Protein AF-A0A7S3RF36-F1 (afdb_monomer)

Organism: Emiliania huxleyi (NCBI:txid2903)

Structure (mmCIF, N/CA/C/O backbone):
data_AF-A0A7S3RF36-F1
#
_entry.id   AF-A0A7S3RF36-F1
#
loop_
_atom_site.group_PDB
_atom_site.id
_atom_site.type_symbol
_atom_site.label_atom_id
_atom_site.label_alt_id
_atom_site.label_comp_id
_atom_site.label_asym_id
_atom_site.label_entity_id
_atom_site.label_seq_id
_atom_site.pdbx_PDB_ins_code
_atom_site.Cartn_x
_atom_site.Cartn_y
_atom_site.Cartn_z
_atom_site.occupancy
_atom_site.B_iso_or_equiv
_atom_site.auth_seq_id
_atom_site.auth_comp_id
_atom_site.auth_asym_id
_atom_site.auth_atom_id
_atom_site.pdbx_PDB_model_num
ATOM 1 N N . THR A 1 1 ? 0.814 29.388 -54.798 1.00 40.34 1 THR A N 1
ATOM 2 C CA . THR A 1 1 ? 0.781 28.046 -55.410 1.00 40.34 1 THR A CA 1
ATOM 3 C C . THR A 1 1 ? -0.307 27.236 -54.748 1.00 40.34 1 THR A C 1
ATOM 5 O O . THR A 1 1 ? -0.271 27.045 -53.542 1.00 40.34 1 THR A O 1
ATOM 8 N N . THR A 1 2 ? -1.333 26.903 -55.518 1.00 37.44 2 THR A N 1
ATOM 9 C CA . THR A 1 2 ? -2.632 26.367 -55.094 1.00 37.44 2 THR A CA 1
ATOM 10 C C . THR A 1 2 ? -2.514 24.893 -54.688 1.00 37.44 2 THR A C 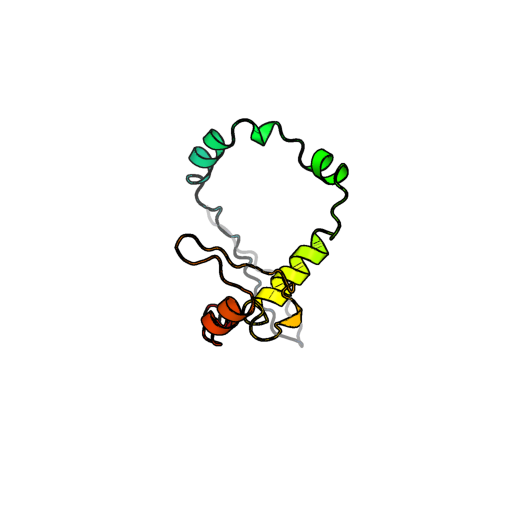1
ATOM 12 O O . THR A 1 2 ? -2.081 24.089 -55.510 1.00 37.44 2 THR A O 1
ATOM 15 N N . LEU A 1 3 ? -2.898 24.514 -53.461 1.00 34.25 3 LEU A N 1
ATOM 16 C CA . LEU A 1 3 ? -3.080 23.100 -53.100 1.00 34.25 3 LEU A CA 1
ATOM 17 C C . LEU A 1 3 ? -4.442 22.624 -53.620 1.00 34.25 3 LEU A C 1
ATOM 19 O O . LEU A 1 3 ? -5.485 23.126 -53.204 1.00 34.25 3 LEU A O 1
ATOM 23 N N . ARG A 1 4 ? -4.419 21.672 -54.555 1.00 36.72 4 ARG A N 1
ATOM 24 C CA . ARG A 1 4 ? -5.601 20.928 -55.003 1.00 36.72 4 ARG A CA 1
ATOM 25 C C . ARG A 1 4 ? -5.983 19.895 -53.939 1.00 36.72 4 ARG A C 1
ATOM 27 O O . ARG A 1 4 ? -5.125 19.150 -53.477 1.00 36.72 4 ARG A O 1
ATOM 34 N N . LEU A 1 5 ? -7.264 19.865 -53.569 1.00 39.00 5 LEU A N 1
ATOM 35 C CA . LEU A 1 5 ? -7.894 18.734 -52.891 1.00 39.00 5 LEU A CA 1
ATOM 36 C C . LEU A 1 5 ? -8.346 17.743 -53.968 1.00 39.00 5 LEU A C 1
ATOM 38 O O . LEU A 1 5 ? -9.326 18.013 -54.657 1.00 39.00 5 LEU A O 1
ATOM 42 N N . ASP A 1 6 ? -7.678 16.601 -54.089 1.00 42.59 6 ASP A N 1
ATOM 43 C CA . ASP A 1 6 ? -8.257 15.452 -54.784 1.00 42.59 6 ASP A CA 1
ATOM 44 C C . ASP A 1 6 ? -9.078 14.645 -53.771 1.00 42.59 6 ASP A C 1
ATOM 46 O O . ASP A 1 6 ? -8.564 13.860 -52.974 1.00 42.59 6 ASP A O 1
ATOM 50 N N . ALA A 1 7 ? -10.384 14.919 -53.757 1.00 43.28 7 ALA A N 1
ATOM 51 C CA . ALA A 1 7 ? -11.378 14.170 -53.004 1.00 43.28 7 ALA A CA 1
ATOM 52 C C . ALA A 1 7 ? -11.811 12.947 -53.825 1.00 43.28 7 ALA A C 1
ATOM 54 O O . ALA A 1 7 ? -12.709 13.033 -54.659 1.00 43.28 7 ALA A O 1
ATOM 55 N N . GLY A 1 8 ? -11.174 11.801 -53.592 1.00 38.22 8 GLY A N 1
ATOM 56 C CA . GLY A 1 8 ? -11.710 10.511 -54.024 1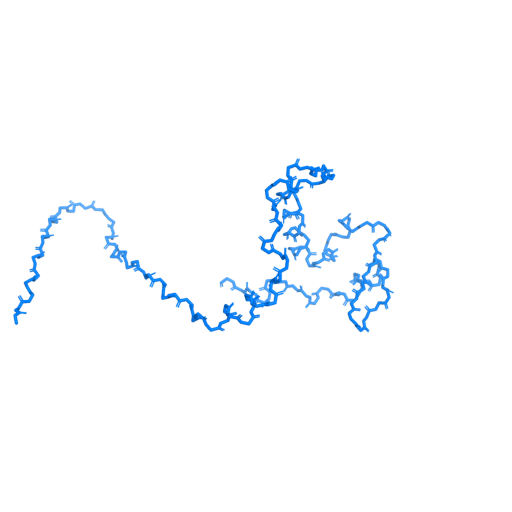.00 38.22 8 GLY A CA 1
ATOM 57 C C . GLY A 1 8 ? -12.815 10.068 -53.065 1.00 38.22 8 GLY A C 1
ATOM 58 O O . GLY A 1 8 ? -12.517 9.585 -51.976 1.00 38.22 8 GLY A O 1
ATOM 59 N N . ILE A 1 9 ? -14.078 10.268 -53.447 1.00 43.25 9 ILE A N 1
ATOM 60 C CA . ILE A 1 9 ? -15.258 9.756 -52.738 1.00 43.25 9 ILE A CA 1
ATOM 61 C C . ILE A 1 9 ? -15.768 8.544 -53.523 1.00 43.25 9 ILE A C 1
ATOM 63 O O . ILE A 1 9 ? -16.333 8.715 -54.599 1.00 43.25 9 ILE A O 1
ATOM 67 N N . ASP A 1 10 ? -15.581 7.338 -52.988 1.00 42.88 10 ASP A N 1
ATOM 68 C CA . ASP A 1 10 ? -16.324 6.154 -53.430 1.00 42.88 10 ASP A CA 1
ATOM 69 C C . ASP A 1 10 ? -17.356 5.811 -52.351 1.00 42.88 10 ASP A C 1
ATOM 71 O O . ASP A 1 10 ? -17.017 5.384 -51.245 1.00 42.88 10 ASP A O 1
ATOM 75 N N . CYS A 1 11 ? -18.624 6.091 -52.651 1.00 39.09 11 CYS A N 1
ATOM 76 C CA . CYS A 1 11 ? -19.758 5.826 -51.775 1.00 39.09 11 CYS A CA 1
ATOM 77 C C . CYS A 1 11 ? -20.577 4.672 -52.353 1.00 39.09 11 CYS A C 1
ATOM 79 O O . CYS A 1 11 ? -21.311 4.858 -53.326 1.00 39.09 11 CYS A O 1
ATOM 81 N N . ARG A 1 12 ? -20.547 3.509 -51.694 1.00 37.84 12 ARG A N 1
ATOM 82 C CA . ARG A 1 12 ? -21.593 2.492 -51.849 1.00 37.84 12 ARG A CA 1
ATOM 83 C C . ARG A 1 12 ? -22.072 2.014 -50.479 1.00 37.84 12 ARG A C 1
ATOM 85 O O . ARG A 1 12 ? -21.375 1.300 -49.769 1.00 37.84 12 ARG A O 1
ATOM 92 N N . GLU A 1 13 ? -23.261 2.473 -50.107 1.00 37.59 13 GLU A N 1
ATOM 93 C CA . GLU A 1 13 ? -24.024 2.073 -48.917 1.00 37.59 13 GLU A CA 1
ATOM 94 C C . GLU A 1 13 ? -24.612 0.645 -49.036 1.00 37.59 13 GLU A C 1
ATOM 96 O O . GLU A 1 13 ? -24.630 0.101 -50.145 1.00 37.59 13 GLU A O 1
ATOM 101 N N . PRO A 1 14 ? -25.143 0.029 -47.947 1.00 50.44 14 PRO A N 1
ATOM 102 C CA . PRO A 1 14 ? -25.462 0.634 -46.647 1.00 50.44 14 PRO A CA 1
ATOM 103 C C . PRO A 1 14 ? -24.850 -0.120 -45.456 1.00 50.44 14 PRO A C 1
ATOM 105 O O . PRO A 1 14 ? -25.141 -1.299 -45.267 1.00 50.44 14 PRO A O 1
ATOM 108 N N . ARG A 1 15 ? -24.054 0.554 -44.611 1.00 39.50 15 ARG A N 1
ATOM 109 C CA . ARG A 1 15 ? -23.895 0.230 -43.176 1.00 39.50 15 ARG A CA 1
ATOM 110 C C . ARG A 1 15 ? -22.898 1.165 -42.489 1.00 39.50 15 ARG A C 1
ATOM 112 O O . ARG A 1 15 ? -21.719 1.161 -42.815 1.00 39.50 15 ARG A O 1
ATOM 119 N N . THR A 1 16 ? -23.391 1.808 -41.429 1.00 39.94 16 THR A N 1
ATOM 120 C CA . THR A 1 16 ? -22.647 2.393 -40.296 1.00 39.94 16 THR A CA 1
ATOM 121 C C . THR A 1 16 ? -21.795 3.630 -40.594 1.00 39.94 16 THR A C 1
ATOM 123 O O . THR A 1 16 ? -20.886 3.617 -41.413 1.00 39.94 16 THR A O 1
ATOM 126 N N . ALA A 1 17 ? -22.103 4.709 -39.872 1.00 44.25 17 ALA A N 1
ATOM 127 C CA . ALA A 1 17 ? -21.433 6.002 -39.898 1.00 44.25 17 ALA A CA 1
ATOM 128 C C . ALA A 1 17 ? -19.897 5.895 -39.998 1.00 44.25 17 ALA A C 1
ATOM 130 O O . ALA A 1 17 ? -19.219 5.454 -39.070 1.00 44.25 17 ALA A O 1
ATOM 131 N N . CYS A 1 18 ? -19.353 6.350 -41.128 1.00 38.66 18 CYS A N 1
ATOM 132 C CA . CYS A 1 18 ? -17.924 6.546 -41.341 1.00 38.66 18 CYS A CA 1
ATOM 133 C C . CYS A 1 18 ? -17.484 7.802 -40.567 1.00 38.66 18 CYS A C 1
ATOM 135 O O . CYS A 1 18 ? -17.557 8.926 -41.065 1.00 38.66 18 CYS A O 1
ATOM 137 N N . GLY A 1 19 ? -17.097 7.624 -39.303 1.00 48.91 19 GLY A N 1
ATOM 138 C CA . GLY A 1 19 ? -16.505 8.683 -38.490 1.00 48.91 19 GLY A CA 1
ATOM 139 C C . GLY A 1 19 ? -15.083 8.987 -38.960 1.00 48.91 19 GLY A C 1
ATOM 140 O O . GLY A 1 19 ? -14.215 8.115 -38.947 1.00 48.91 19 GLY A O 1
ATOM 141 N N . ARG A 1 20 ? -14.825 10.237 -39.361 1.00 47.59 20 ARG A N 1
ATOM 142 C CA . ARG A 1 20 ? -13.474 10.758 -39.627 1.00 47.59 20 ARG A CA 1
ATOM 143 C C . ARG A 1 20 ? -12.632 10.590 -38.357 1.00 47.59 20 ARG A C 1
ATOM 145 O O . ARG A 1 20 ? -12.827 11.317 -37.387 1.00 47.59 20 ARG A O 1
ATOM 152 N N . ARG A 1 21 ? -11.695 9.640 -38.349 1.00 47.38 21 ARG A N 1
ATOM 153 C CA . ARG A 1 21 ? -10.742 9.484 -37.244 1.00 47.38 21 ARG A CA 1
ATOM 154 C C . ARG A 1 21 ? -9.735 10.631 -37.318 1.00 47.38 21 ARG A C 1
ATOM 156 O O . ARG A 1 21 ? -8.771 10.571 -38.076 1.00 47.38 21 ARG A O 1
ATOM 163 N N . ILE A 1 22 ? -9.987 11.700 -36.569 1.00 48.59 22 ILE A N 1
ATOM 164 C CA . ILE A 1 22 ? -8.989 12.739 -36.319 1.00 48.59 22 ILE A CA 1
ATOM 165 C C . ILE A 1 22 ? -8.002 12.134 -35.324 1.00 48.59 22 ILE A C 1
ATOM 167 O O . ILE A 1 22 ? -8.317 11.962 -34.150 1.00 48.59 22 ILE A O 1
ATOM 171 N N . VAL A 1 23 ? -6.819 11.754 -35.803 1.00 49.59 23 VAL A N 1
ATOM 172 C CA . VAL A 1 23 ? -5.705 11.419 -34.917 1.00 49.59 23 VAL A CA 1
ATOM 173 C C . VAL A 1 23 ? -5.141 12.750 -34.432 1.00 49.59 23 VAL A C 1
ATOM 175 O O . VAL A 1 23 ? -4.421 13.430 -35.160 1.00 49.59 23 VAL A O 1
ATOM 178 N N . MET A 1 24 ? -5.532 13.167 -33.228 1.00 42.81 24 MET A N 1
ATOM 179 C CA . MET A 1 24 ? -4.890 14.283 -32.541 1.00 42.81 24 MET A CA 1
ATOM 180 C C . MET A 1 24 ? -3.486 13.817 -32.153 1.00 42.81 24 MET A C 1
ATO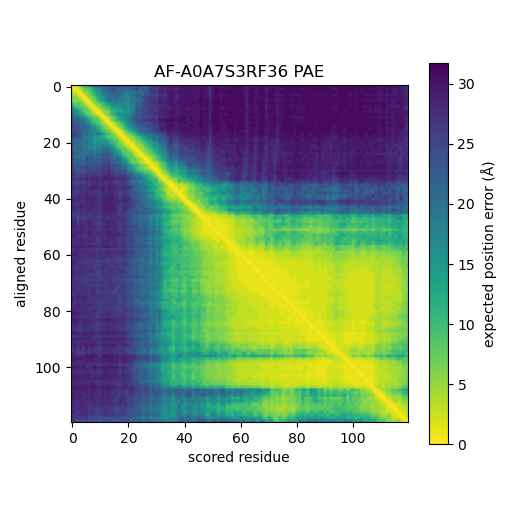M 182 O O . MET A 1 24 ? -3.314 13.068 -31.195 1.00 42.81 24 MET A O 1
ATOM 186 N N . LEU A 1 25 ? -2.480 14.189 -32.946 1.00 50.31 25 LEU A N 1
ATOM 187 C CA . LEU A 1 25 ? -1.089 13.991 -32.563 1.00 50.31 25 LEU A CA 1
ATOM 188 C C . LEU A 1 25 ? -0.818 14.942 -31.393 1.00 50.31 25 LEU A C 1
ATOM 190 O O . LEU A 1 25 ? -0.849 16.160 -31.568 1.00 50.31 25 LEU A O 1
ATOM 194 N N . ALA A 1 26 ? -0.637 14.389 -30.194 1.00 47.16 26 ALA A N 1
ATOM 195 C CA . ALA A 1 26 ? -0.287 15.172 -29.019 1.00 47.16 26 ALA A CA 1
ATOM 196 C C . ALA A 1 26 ? 0.987 15.980 -29.311 1.00 47.16 26 ALA A C 1
ATOM 198 O O . ALA A 1 26 ? 1.992 15.428 -29.763 1.00 47.16 26 ALA A O 1
ATOM 199 N N . ALA A 1 27 ? 0.933 17.294 -29.087 1.00 46.69 27 ALA A N 1
ATOM 200 C CA . ALA A 1 27 ? 2.121 18.133 -29.140 1.00 46.69 27 ALA A CA 1
ATOM 201 C C . ALA A 1 27 ? 3.124 17.646 -28.074 1.00 46.69 27 ALA A C 1
ATOM 203 O O . ALA A 1 27 ? 2.693 17.297 -26.970 1.00 46.69 27 ALA A O 1
ATOM 204 N N . PRO A 1 28 ? 4.436 17.605 -28.369 1.00 54.16 28 PRO A N 1
ATOM 205 C CA . PRO A 1 28 ? 5.421 17.204 -27.374 1.00 54.16 28 PRO A CA 1
ATOM 206 C C . PRO A 1 28 ? 5.380 18.172 -26.185 1.00 54.16 28 PRO A C 1
ATOM 208 O O . PRO A 1 28 ? 5.314 19.390 -26.364 1.00 54.16 28 PRO A O 1
ATOM 211 N N . ALA A 1 29 ? 5.398 17.614 -24.971 1.00 49.06 29 ALA A N 1
ATOM 212 C CA . ALA A 1 29 ? 5.481 18.378 -23.732 1.00 49.06 29 ALA A CA 1
ATOM 213 C C . ALA A 1 29 ? 6.711 19.316 -23.751 1.00 49.06 29 ALA A C 1
ATOM 215 O O . ALA A 1 29 ? 7.727 18.984 -24.368 1.00 49.06 29 ALA A O 1
ATOM 216 N N . PRO A 1 30 ? 6.644 20.497 -23.109 1.00 48.62 30 PRO A N 1
ATOM 217 C CA . PRO A 1 30 ? 7.722 21.478 -23.169 1.00 48.62 30 PRO A CA 1
ATOM 218 C C . PRO A 1 30 ? 9.009 20.931 -22.533 1.00 48.62 30 PRO A C 1
ATOM 220 O O . PRO A 1 30 ? 9.042 20.613 -21.347 1.00 48.62 30 PRO A O 1
ATOM 223 N N . ALA A 1 31 ? 10.090 20.914 -23.317 1.00 55.53 31 ALA A N 1
ATOM 224 C CA . ALA A 1 31 ? 11.431 20.403 -22.994 1.00 55.53 31 ALA A CA 1
ATOM 225 C C . ALA A 1 31 ? 12.171 21.116 -21.833 1.00 55.53 31 ALA A C 1
ATOM 227 O O . ALA A 1 31 ? 13.370 20.932 -21.643 1.00 55.53 31 ALA A O 1
ATOM 228 N N . VAL A 1 32 ? 11.497 21.975 -21.062 1.00 52.59 32 VAL A N 1
ATOM 229 C CA . VAL A 1 32 ? 12.128 22.805 -20.019 1.00 52.59 32 VAL A CA 1
ATOM 230 C C . VAL A 1 32 ? 12.216 22.067 -18.676 1.00 52.59 32 VAL A C 1
ATOM 232 O O . VAL A 1 32 ? 13.105 22.355 -17.880 1.00 52.59 32 VAL A O 1
ATOM 235 N N . ALA A 1 33 ? 11.359 21.070 -18.431 1.00 52.25 33 ALA A N 1
ATOM 236 C CA . ALA A 1 33 ? 11.454 20.220 -17.238 1.00 52.25 33 ALA A CA 1
ATOM 237 C C . ALA A 1 33 ? 12.618 19.207 -17.305 1.00 52.25 33 ALA A C 1
ATOM 239 O O . ALA A 1 33 ? 13.033 18.680 -16.272 1.00 52.25 33 ALA A O 1
ATOM 240 N N . ASP A 1 34 ? 13.177 18.963 -18.495 1.00 57.97 34 ASP A N 1
ATOM 241 C CA . ASP A 1 34 ? 14.202 17.936 -18.700 1.00 57.97 34 ASP A CA 1
ATOM 242 C C . ASP A 1 34 ? 15.599 18.355 -18.217 1.00 57.97 34 ASP A C 1
ATOM 244 O O . ASP A 1 34 ? 16.358 17.504 -17.757 1.00 57.97 34 ASP A O 1
ATOM 248 N N . SER A 1 35 ? 15.966 19.643 -18.260 1.00 60.69 35 SER A N 1
ATOM 249 C CA . SER A 1 35 ? 17.360 20.073 -18.030 1.00 60.69 35 SER A CA 1
ATOM 250 C C . SER A 1 35 ? 17.789 20.036 -16.558 1.00 60.69 35 SER A C 1
ATOM 252 O O . SER A 1 35 ? 18.849 19.499 -16.238 1.00 60.69 35 SER A O 1
ATOM 254 N N . PHE A 1 36 ? 16.948 20.534 -15.648 1.00 61.66 36 PHE A N 1
ATOM 255 C CA . PHE A 1 36 ? 17.219 20.506 -14.204 1.00 61.66 36 PHE A CA 1
ATOM 256 C C . PHE A 1 36 ? 17.273 19.072 -13.660 1.00 61.66 36 PHE A C 1
ATOM 258 O O . PHE A 1 36 ? 18.099 18.734 -12.810 1.00 61.66 36 PHE A O 1
ATOM 265 N N . ILE A 1 37 ? 16.394 18.210 -14.171 1.00 67.06 37 ILE A N 1
ATOM 266 C CA . ILE A 1 37 ? 16.353 16.797 -13.799 1.00 67.06 37 ILE A CA 1
ATOM 267 C C . ILE A 1 37 ? 17.547 16.046 -14.399 1.00 67.06 37 ILE A C 1
ATOM 269 O O . ILE A 1 37 ? 18.136 15.215 -13.709 1.00 67.06 37 ILE A O 1
ATOM 273 N N . ALA A 1 38 ? 17.953 16.355 -15.634 1.00 64.94 38 ALA A N 1
ATOM 274 C CA . ALA A 1 38 ? 19.111 15.736 -16.278 1.00 64.94 38 ALA A CA 1
ATOM 275 C C . ALA A 1 38 ? 20.427 16.000 -15.527 1.00 64.94 38 ALA A C 1
ATOM 277 O O . ALA A 1 38 ? 21.204 15.069 -15.329 1.00 64.94 38 ALA A O 1
ATOM 278 N N . 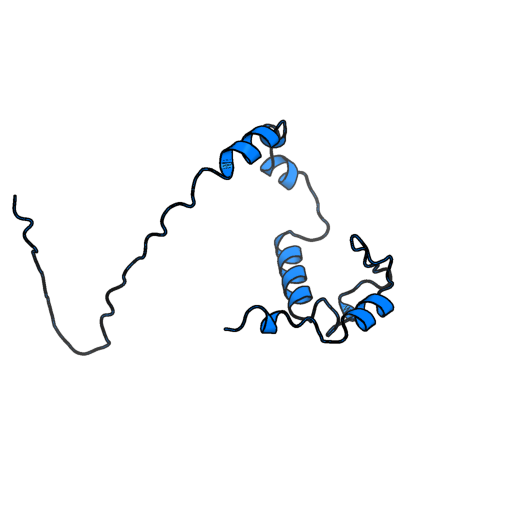GLU A 1 39 ? 20.660 17.222 -15.044 1.00 65.94 39 GLU A N 1
ATOM 279 C CA . GLU A 1 39 ? 21.886 17.573 -14.310 1.00 65.94 39 GLU A CA 1
ATOM 280 C C . GLU A 1 39 ? 21.965 16.876 -12.938 1.00 65.94 39 GLU A C 1
ATOM 282 O O . GLU A 1 39 ? 23.028 16.429 -12.503 1.00 65.94 39 GLU A O 1
ATOM 287 N N . ARG A 1 40 ? 20.816 16.689 -12.275 1.00 69.88 40 ARG A N 1
ATOM 288 C CA . ARG A 1 40 ? 20.724 15.987 -10.984 1.00 69.88 40 ARG A CA 1
ATOM 289 C C . ARG A 1 40 ? 20.726 14.466 -11.094 1.00 69.88 40 ARG A C 1
ATOM 291 O O . ARG A 1 40 ? 20.877 13.805 -10.065 1.00 69.88 40 ARG A O 1
ATOM 298 N N . ARG A 1 41 ? 20.572 13.899 -12.298 1.00 67.00 41 ARG A N 1
ATOM 299 C CA . ARG A 1 41 ? 20.635 12.443 -12.488 1.00 67.00 41 ARG A CA 1
ATOM 300 C C . ARG A 1 41 ? 22.012 11.879 -12.136 1.00 67.00 41 ARG A C 1
ATOM 302 O O . ARG A 1 41 ? 22.073 10.722 -11.743 1.00 67.00 41 ARG A O 1
ATOM 309 N N . GLY A 1 42 ? 23.087 12.673 -12.167 1.00 69.12 42 GLY A N 1
ATOM 310 C CA . GLY A 1 42 ? 24.410 12.267 -11.673 1.00 69.12 42 GLY A CA 1
ATOM 311 C C . GLY A 1 42 ? 24.809 10.853 -12.121 1.00 69.12 42 GLY A C 1
ATOM 312 O O . GLY A 1 42 ? 24.718 10.511 -13.298 1.00 69.12 42 GLY A O 1
ATOM 313 N N . ASN A 1 43 ? 25.177 9.997 -11.164 1.00 61.03 43 ASN A N 1
ATOM 314 C CA . ASN A 1 43 ? 25.597 8.612 -11.411 1.00 61.03 43 ASN A CA 1
ATOM 315 C C . ASN A 1 43 ? 24.449 7.668 -11.818 1.00 61.03 43 ASN A C 1
ATOM 317 O O . ASN A 1 43 ? 24.713 6.508 -12.118 1.00 61.03 43 ASN A O 1
ATOM 321 N N . LEU A 1 44 ? 23.188 8.116 -11.838 1.00 63.97 44 LEU A N 1
ATOM 322 C CA . LEU A 1 44 ? 22.059 7.291 -12.292 1.00 63.97 44 LEU A CA 1
ATOM 323 C C . LEU A 1 44 ? 22.184 6.936 -13.781 1.00 63.97 44 LEU A C 1
ATOM 325 O O . LEU A 1 44 ? 21.643 5.926 -14.207 1.00 63.97 44 LEU A O 1
ATOM 329 N N . ALA A 1 45 ? 22.948 7.710 -14.561 1.00 63.59 45 ALA A N 1
ATOM 330 C CA . ALA A 1 45 ? 23.312 7.350 -15.933 1.00 63.59 45 ALA A CA 1
ATOM 331 C C . ALA A 1 45 ? 24.314 6.175 -16.023 1.00 63.59 45 ALA A C 1
ATOM 333 O O . ALA A 1 45 ? 24.512 5.630 -17.104 1.00 63.59 45 ALA A O 1
ATOM 334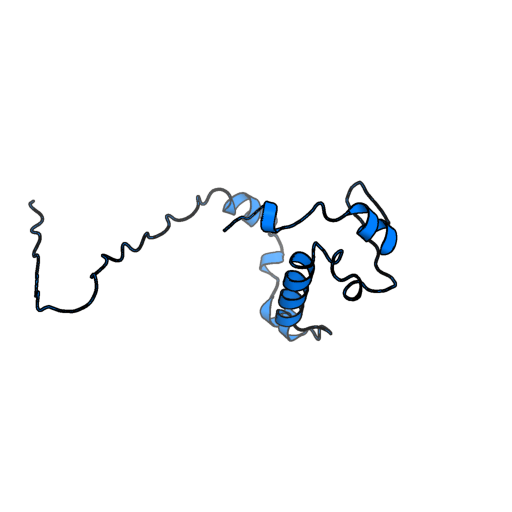 N N . LEU A 1 46 ? 24.949 5.787 -14.909 1.00 67.88 46 LEU A N 1
ATOM 335 C CA . LEU A 1 46 ? 25.863 4.640 -14.808 1.00 67.88 46 LEU A CA 1
ATOM 336 C C . LEU A 1 46 ? 25.166 3.377 -14.272 1.00 67.88 46 LEU A C 1
ATOM 338 O O . LEU A 1 46 ? 25.818 2.345 -14.115 1.00 67.88 46 LEU A O 1
ATOM 342 N N . LEU A 1 47 ? 23.870 3.457 -13.953 1.00 79.06 47 LEU A N 1
ATOM 343 C CA . LEU A 1 47 ? 23.098 2.322 -13.463 1.00 79.06 47 LEU A CA 1
ATOM 344 C C . LEU A 1 47 ? 22.614 1.476 -14.648 1.00 79.06 47 LEU A C 1
ATOM 346 O O . LEU A 1 47 ? 21.803 1.923 -15.454 1.00 79.06 47 LEU A O 1
ATOM 350 N N . ASP A 1 48 ? 23.095 0.239 -14.734 1.00 85.56 48 ASP A N 1
ATOM 351 C CA . ASP A 1 48 ? 22.573 -0.765 -15.663 1.00 85.56 48 ASP A CA 1
ATOM 352 C C . ASP A 1 48 ? 21.302 -1.382 -15.062 1.00 85.56 48 ASP A C 1
ATOM 354 O O . ASP A 1 48 ? 21.337 -2.423 -14.403 1.00 85.56 48 ASP A O 1
ATOM 358 N N . GLU A 1 49 ? 20.185 -0.669 -15.215 1.00 85.44 49 GLU A N 1
ATOM 359 C CA . GLU A 1 49 ? 18.879 -1.065 -14.679 1.00 85.44 49 GLU A CA 1
ATOM 360 C C . GLU A 1 49 ? 18.448 -2.476 -15.130 1.00 85.44 49 GLU A C 1
ATOM 362 O O . GLU A 1 49 ? 18.094 -3.264 -14.247 1.00 85.44 49 GLU A O 1
ATOM 367 N N . PRO A 1 50 ? 18.543 -2.865 -16.423 1.00 86.50 50 PRO A N 1
ATOM 368 C CA . PRO A 1 50 ? 18.201 -4.221 -16.854 1.00 86.50 50 PRO A CA 1
ATOM 369 C C . PRO A 1 50 ? 19.001 -5.293 -16.112 1.00 86.50 50 PRO A C 1
ATOM 371 O O . PRO A 1 50 ? 18.420 -6.208 -15.531 1.00 86.50 50 PRO A O 1
ATOM 374 N N . ARG A 1 51 ? 20.330 -5.144 -16.036 1.00 88.19 51 ARG A N 1
ATOM 375 C CA . ARG A 1 51 ? 21.186 -6.106 -15.329 1.00 88.19 51 ARG A CA 1
ATOM 376 C C . ARG A 1 51 ? 20.882 -6.163 -13.836 1.00 88.19 51 ARG A C 1
ATOM 378 O O . ARG A 1 51 ? 20.985 -7.225 -13.222 1.00 88.19 51 ARG A O 1
ATOM 385 N N . MET A 1 52 ? 20.578 -5.020 -13.227 1.00 87.94 52 MET A N 1
ATOM 386 C CA . MET A 1 52 ? 20.258 -4.964 -11.805 1.00 87.94 52 MET A CA 1
ATOM 387 C C . MET A 1 52 ? 18.949 -5.680 -11.502 1.00 87.94 52 MET A C 1
ATOM 389 O O . MET A 1 52 ? 18.927 -6.428 -10.526 1.00 87.94 52 MET A O 1
ATOM 393 N N . LEU A 1 53 ? 17.916 -5.493 -12.331 1.00 85.69 53 LEU A N 1
ATOM 394 C CA . LEU A 1 53 ? 16.634 -6.191 -12.221 1.00 85.69 53 LEU A CA 1
ATOM 395 C C . LEU A 1 53 ? 16.785 -7.698 -12.461 1.00 85.69 53 LEU A C 1
ATOM 397 O O . LEU A 1 53 ? 16.283 -8.472 -11.650 1.00 85.69 53 LEU A O 1
ATOM 401 N N . ASP A 1 54 ? 17.547 -8.113 -13.480 1.00 87.31 54 ASP A N 1
ATOM 402 C CA . ASP A 1 54 ? 17.827 -9.531 -13.767 1.00 87.31 54 ASP A CA 1
ATOM 403 C C . ASP A 1 54 ? 18.559 -10.237 -12.612 1.00 87.31 54 ASP A C 1
ATOM 405 O O . ASP A 1 54 ? 18.400 -11.437 -12.392 1.00 87.31 54 ASP A O 1
ATOM 409 N N . ALA A 1 55 ? 19.381 -9.496 -11.863 1.00 89.19 55 ALA A N 1
ATOM 410 C CA . ALA A 1 55 ? 20.095 -10.013 -10.701 1.00 89.19 55 ALA A CA 1
ATOM 411 C C . ALA A 1 55 ? 19.228 -10.098 -9.431 1.00 89.19 55 ALA A C 1
ATOM 413 O O . ALA A 1 55 ? 19.680 -10.671 -8.436 1.00 89.19 55 ALA A O 1
ATOM 414 N N . GLN A 1 56 ? 18.024 -9.514 -9.420 1.00 85.88 56 GLN A N 1
ATOM 415 C CA . GLN A 1 56 ? 17.147 -9.548 -8.251 1.00 85.88 56 GLN A CA 1
ATOM 416 C C . GLN A 1 56 ? 16.237 -10.774 -8.246 1.00 85.88 56 GLN A C 1
ATOM 418 O O . GLN A 1 56 ? 15.753 -11.237 -9.271 1.00 85.88 56 GLN A O 1
ATOM 423 N N . ASN A 1 57 ? 15.933 -11.250 -7.039 1.00 88.00 57 ASN A N 1
ATOM 424 C CA . ASN A 1 57 ? 14.946 -12.297 -6.795 1.00 88.00 57 ASN A CA 1
ATOM 425 C C . ASN A 1 57 ? 13.885 -11.770 -5.824 1.00 88.00 57 ASN A C 1
ATOM 427 O O . ASN A 1 57 ? 13.820 -12.179 -4.661 1.00 88.00 57 ASN A O 1
ATOM 431 N N . PHE A 1 58 ? 13.123 -10.770 -6.272 1.00 88.94 58 PHE A N 1
ATOM 432 C CA . PHE A 1 58 ? 12.075 -10.179 -5.448 1.00 88.9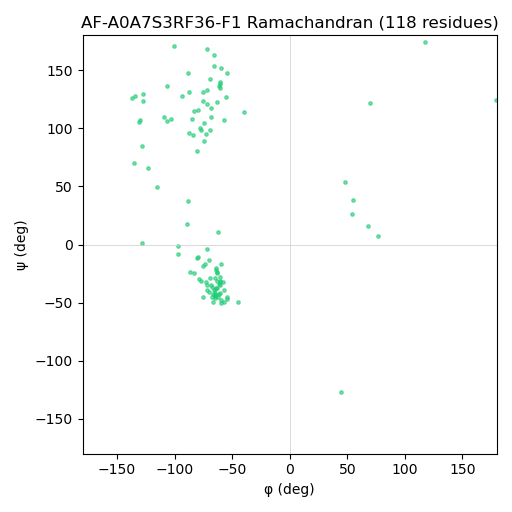4 58 PHE A CA 1
ATOM 433 C C . PHE A 1 58 ? 11.022 -11.240 -5.086 1.00 88.94 58 PHE A C 1
ATOM 435 O O . PHE A 1 58 ? 10.597 -11.991 -5.962 1.00 88.94 58 PHE A O 1
ATOM 442 N N . PRO A 1 59 ? 10.551 -11.298 -3.826 1.00 92.88 59 PRO A N 1
ATOM 443 C CA . PRO A 1 59 ? 9.549 -12.283 -3.408 1.00 92.88 59 PRO A CA 1
ATOM 444 C C . PRO A 1 59 ? 8.192 -12.138 -4.109 1.00 92.88 59 PRO A C 1
ATOM 446 O O . PRO A 1 59 ? 7.390 -13.067 -4.094 1.00 92.88 59 PRO A O 1
ATOM 449 N N . ILE A 1 60 ? 7.915 -10.957 -4.666 1.00 91.38 60 ILE A N 1
ATOM 450 C CA . ILE A 1 60 ? 6.688 -10.624 -5.386 1.00 91.38 60 ILE A CA 1
ATOM 451 C C . ILE A 1 60 ? 7.116 -10.050 -6.735 1.00 91.38 60 ILE A C 1
ATOM 453 O O . ILE A 1 60 ? 7.970 -9.159 -6.775 1.00 91.38 60 ILE A O 1
ATOM 457 N N . ALA A 1 61 ? 6.549 -10.564 -7.826 1.00 90.38 61 ALA A N 1
ATOM 458 C CA . ALA A 1 61 ? 6.868 -10.086 -9.163 1.00 90.38 61 ALA A CA 1
ATOM 459 C C . ALA A 1 61 ? 6.395 -8.630 -9.361 1.00 90.38 61 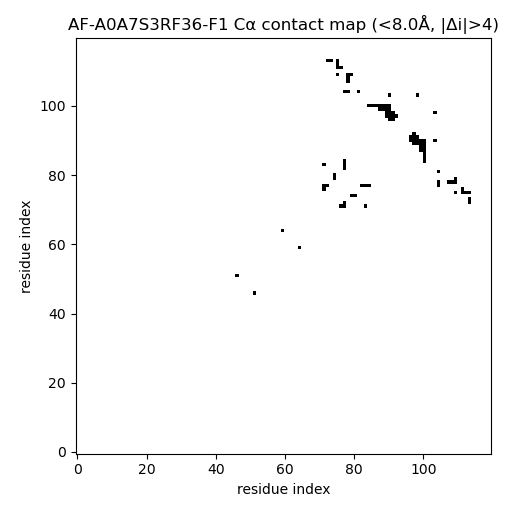ALA A C 1
ATOM 461 O O . ALA A 1 61 ? 5.427 -8.205 -8.722 1.00 90.38 61 ALA A O 1
ATOM 462 N N . PRO A 1 62 ? 7.029 -7.855 -10.260 1.00 89.62 62 PRO A N 1
ATOM 463 C CA . PRO A 1 62 ? 6.635 -6.470 -10.521 1.00 89.62 62 PRO A CA 1
ATOM 464 C C . PRO A 1 62 ? 5.155 -6.310 -10.893 1.00 89.62 62 PRO A C 1
ATOM 466 O O . PRO A 1 62 ? 4.469 -5.454 -10.336 1.00 89.62 62 PRO A O 1
ATOM 469 N N . ASP A 1 63 ? 4.644 -7.167 -11.778 1.00 91.56 63 ASP A N 1
ATOM 470 C CA . ASP A 1 63 ? 3.245 -7.116 -12.214 1.00 91.56 63 ASP A CA 1
ATOM 471 C C . ASP A 1 63 ? 2.274 -7.406 -11.059 1.00 91.56 63 ASP A C 1
ATOM 473 O O . ASP A 1 63 ? 1.253 -6.728 -10.918 1.00 91.56 63 ASP A O 1
ATOM 477 N N . ASP A 1 64 ? 2.633 -8.336 -10.171 1.00 94.69 64 ASP A N 1
ATOM 478 C CA . ASP A 1 64 ? 1.845 -8.662 -8.979 1.00 94.69 64 ASP A CA 1
ATOM 479 C C . ASP A 1 64 ? 1.837 -7.506 -7.968 1.00 94.69 64 ASP A C 1
ATOM 481 O O . ASP A 1 64 ? 0.818 -7.253 -7.321 1.00 94.69 64 ASP A O 1
ATOM 485 N N . LEU A 1 65 ? 2.949 -6.773 -7.827 1.00 93.44 65 LEU A N 1
ATOM 486 C CA . LEU A 1 65 ? 3.011 -5.570 -6.988 1.00 93.44 65 LEU A CA 1
ATOM 487 C C . LEU A 1 65 ? 2.106 -4.461 -7.534 1.00 93.44 65 LEU A C 1
ATOM 489 O O . LEU A 1 65 ? 1.403 -3.810 -6.760 1.00 93.44 65 LEU A O 1
ATOM 493 N N . ILE A 1 66 ? 2.093 -4.265 -8.855 1.00 95.19 66 ILE A N 1
ATOM 494 C CA . ILE A 1 66 ? 1.222 -3.281 -9.510 1.00 95.19 66 ILE A CA 1
ATOM 495 C C . ILE A 1 66 ? -0.249 -3.661 -9.320 1.00 95.19 66 ILE A C 1
ATOM 497 O O . ILE A 1 66 ? -1.062 -2.790 -9.007 1.00 95.19 66 ILE A O 1
ATOM 501 N N . ALA A 1 67 ? -0.597 -4.940 -9.487 1.00 96.25 67 ALA A N 1
ATOM 502 C CA . ALA A 1 67 ? -1.954 -5.426 -9.248 1.00 96.25 67 ALA A CA 1
ATOM 503 C C . ALA A 1 67 ? -2.387 -5.171 -7.795 1.00 96.25 67 ALA A C 1
ATOM 505 O O . ALA A 1 67 ? -3.390 -4.499 -7.567 1.00 96.25 67 ALA A O 1
ATOM 506 N N . LYS A 1 68 ? -1.562 -5.568 -6.817 1.00 95.75 68 LYS A N 1
ATOM 507 C CA . LYS A 1 68 ? -1.825 -5.327 -5.387 1.00 95.75 68 LYS A CA 1
ATOM 508 C C . LYS A 1 68 ? -2.000 -3.846 -5.055 1.00 95.75 68 LYS A C 1
ATOM 510 O O . LYS A 1 68 ? -2.855 -3.505 -4.246 1.00 95.75 68 LYS A O 1
ATOM 515 N N . ALA A 1 69 ? -1.210 -2.961 -5.665 1.00 95.31 69 ALA A N 1
ATOM 516 C CA . ALA A 1 69 ? -1.338 -1.521 -5.456 1.00 95.31 69 ALA A CA 1
ATOM 517 C C . ALA A 1 69 ? -2.667 -0.970 -5.997 1.00 95.31 69 ALA A C 1
ATOM 519 O O . ALA A 1 69 ? -3.281 -0.117 -5.356 1.00 95.31 69 ALA A O 1
ATOM 520 N N . LYS A 1 70 ? -3.128 -1.462 -7.154 1.00 94.06 70 LYS A N 1
ATOM 521 C CA . LYS A 1 70 ? -4.435 -1.092 -7.715 1.00 94.06 70 LYS A CA 1
ATOM 522 C C . LYS A 1 70 ? -5.575 -1.573 -6.826 1.00 94.06 70 LYS A C 1
ATOM 524 O O . LYS A 1 70 ? -6.453 -0.774 -6.520 1.00 94.06 70 LYS A O 1
ATOM 529 N N . ASP A 1 71 ? -5.516 -2.824 -6.377 1.00 94.31 71 ASP A N 1
ATOM 530 C CA . ASP A 1 71 ? -6.518 -3.402 -5.477 1.00 94.31 71 ASP A CA 1
ATOM 531 C C . ASP A 1 71 ? -6.576 -2.629 -4.150 1.00 94.31 71 ASP A C 1
ATOM 533 O O . ASP A 1 71 ? -7.654 -2.298 -3.666 1.00 94.31 71 ASP A O 1
ATOM 537 N N . PHE A 1 72 ? -5.413 -2.255 -3.607 1.00 93.12 72 PHE A N 1
ATOM 538 C CA . PHE A 1 72 ? -5.306 -1.434 -2.402 1.00 93.12 72 PHE A CA 1
ATOM 539 C C . PHE A 1 72 ? -5.974 -0.067 -2.553 1.00 93.12 72 PHE A C 1
ATOM 541 O O . PHE A 1 72 ? -6.741 0.336 -1.682 1.00 93.12 72 PHE A O 1
ATOM 548 N N . ILE A 1 73 ? -5.709 0.639 -3.655 1.00 90.62 73 ILE A N 1
ATOM 549 C CA . ILE A 1 73 ? -6.336 1.940 -3.926 1.00 90.62 73 ILE A CA 1
ATOM 550 C C . ILE A 1 73 ? -7.846 1.770 -4.110 1.00 90.62 73 ILE A C 1
ATOM 552 O O . ILE A 1 73 ? -8.607 2.556 -3.557 1.00 90.62 73 ILE A O 1
ATOM 556 N N . ALA A 1 74 ? -8.277 0.746 -4.852 1.00 88.69 74 ALA A N 1
ATOM 557 C CA . ALA A 1 74 ? -9.687 0.485 -5.121 1.00 88.69 74 ALA A CA 1
ATOM 558 C C . ALA A 1 74 ? -10.494 0.171 -3.852 1.00 88.69 74 ALA A C 1
ATOM 560 O O . ALA A 1 74 ? -11.663 0.528 -3.786 1.00 88.69 74 ALA A O 1
ATOM 561 N N . ALA A 1 75 ? -9.873 -0.448 -2.847 1.00 89.75 75 ALA A N 1
ATOM 562 C CA . ALA A 1 75 ? -10.501 -0.796 -1.573 1.00 89.75 75 ALA A CA 1
ATOM 563 C C . ALA A 1 75 ? -10.414 0.326 -0.516 1.00 89.75 75 ALA A C 1
ATOM 565 O O . ALA A 1 75 ? -10.164 0.043 0.661 1.00 89.75 75 ALA A O 1
ATOM 566 N N . ASP A 1 76 ? -10.541 1.591 -0.933 1.00 89.31 76 ASP A N 1
ATOM 567 C CA . ASP A 1 76 ? -10.377 2.787 -0.084 1.00 89.31 76 ASP A CA 1
ATOM 568 C C . ASP A 1 76 ? -9.092 2.722 0.757 1.00 89.31 76 ASP A C 1
ATOM 570 O O . ASP A 1 76 ? -9.104 2.762 1.988 1.00 89.31 76 ASP A O 1
ATOM 574 N N . TYR A 1 77 ? -7.959 2.511 0.081 1.00 91.19 77 TYR A N 1
ATOM 575 C CA . TYR A 1 77 ? -6.652 2.357 0.726 1.00 91.19 77 TYR A CA 1
ATOM 576 C C . TYR A 1 77 ? -6.635 1.248 1.798 1.00 91.19 77 TYR A C 1
ATOM 578 O O . TYR A 1 77 ? -6.017 1.375 2.857 1.00 91.19 77 TYR A O 1
ATOM 586 N N . GLY A 1 78 ? -7.331 0.142 1.531 1.00 91.50 78 GLY A N 1
ATOM 587 C CA . GLY A 1 78 ? -7.446 -1.005 2.432 1.00 91.50 78 GLY A CA 1
ATOM 588 C C . GLY A 1 78 ? -8.405 -0.814 3.612 1.00 91.50 78 GLY A C 1
ATOM 589 O O . GLY A 1 78 ? -8.443 -1.681 4.486 1.00 91.50 78 GLY A O 1
ATOM 590 N N . ALA A 1 79 ? -9.172 0.281 3.670 1.00 89.56 79 ALA A N 1
ATOM 591 C CA . ALA A 1 79 ? -10.201 0.467 4.694 1.00 89.56 79 ALA A CA 1
ATOM 592 C C . ALA A 1 79 ? -11.424 -0.441 4.465 1.00 89.56 79 ALA A C 1
ATOM 594 O O . ALA A 1 79 ? -11.999 -0.933 5.439 1.00 89.56 79 ALA A O 1
ATOM 595 N N . GLU A 1 80 ? -11.796 -0.704 3.205 1.00 89.94 80 GLU A N 1
ATOM 596 C CA . GLU A 1 80 ? -12.932 -1.578 2.862 1.00 89.94 80 GLU A CA 1
ATOM 597 C C . GLU A 1 80 ? -12.599 -3.074 2.972 1.00 89.94 80 GLU A C 1
ATOM 599 O O . GLU A 1 80 ? -13.467 -3.876 3.319 1.00 89.94 80 GLU A O 1
ATOM 604 N N . ASP A 1 81 ? -11.339 -3.452 2.745 1.00 91.94 81 ASP A N 1
ATOM 605 C CA . ASP A 1 81 ? -10.831 -4.803 3.008 1.00 91.94 81 ASP A CA 1
ATOM 606 C C . ASP A 1 81 ? -9.551 -4.750 3.860 1.00 91.94 81 ASP A C 1
ATOM 608 O O . ASP A 1 81 ? -8.432 -4.826 3.346 1.00 91.94 81 ASP A O 1
ATOM 612 N N . PRO A 1 82 ? -9.690 -4.678 5.198 1.00 92.69 82 PRO A N 1
ATOM 613 C CA . PRO A 1 82 ? -8.554 -4.673 6.114 1.00 92.69 82 PRO A CA 1
ATOM 614 C C . PRO A 1 82 ? -7.667 -5.917 6.022 1.00 92.69 82 PRO A C 1
ATOM 616 O O . PRO A 1 82 ? -6.547 -5.897 6.541 1.00 92.69 82 PRO A O 1
ATOM 619 N N . GLY A 1 83 ? -8.140 -7.016 5.424 1.00 94.69 83 GLY A N 1
ATOM 620 C CA . GLY A 1 83 ? -7.387 -8.262 5.287 1.00 94.69 83 GLY A CA 1
ATOM 621 C C . GLY A 1 83 ? -6.124 -8.113 4.438 1.00 94.69 83 GLY A C 1
ATOM 622 O O . GLY A 1 83 ? -5.160 -8.849 4.650 1.00 94.69 83 GLY A O 1
ATOM 623 N N . MET A 1 84 ? -6.082 -7.123 3.541 1.00 94.12 84 MET A N 1
ATOM 624 C CA . MET A 1 84 ? -4.907 -6.867 2.703 1.00 94.12 84 MET A CA 1
ATOM 625 C C . MET A 1 84 ? -3.742 -6.198 3.443 1.00 94.12 84 MET A C 1
ATOM 627 O O . MET A 1 84 ? -2.603 -6.235 2.973 1.00 94.12 84 MET A O 1
ATOM 631 N N . LEU A 1 85 ? -4.004 -5.588 4.603 1.00 95.12 85 LEU A N 1
ATOM 632 C CA . LEU A 1 85 ? -2.971 -4.989 5.443 1.00 95.12 85 LEU A CA 1
ATOM 633 C C . LEU A 1 85 ? -2.399 -6.048 6.385 1.00 95.12 85 LEU A C 1
ATOM 635 O O . LEU A 1 85 ? -3.144 -6.727 7.090 1.00 95.12 85 LEU A O 1
ATOM 639 N N . ALA A 1 86 ? -1.074 -6.155 6.459 1.00 96.00 86 ALA A N 1
ATOM 640 C CA . ALA A 1 86 ? -0.419 -7.064 7.397 1.00 96.00 86 ALA A CA 1
ATOM 641 C C . ALA A 1 86 ? -0.782 -6.741 8.861 1.00 96.00 86 ALA A C 1
ATOM 643 O O . ALA A 1 86 ? -1.015 -5.585 9.209 1.00 96.00 86 ALA A O 1
ATOM 644 N N . ASP A 1 87 ? -0.755 -7.735 9.750 1.00 96.19 87 ASP A N 1
ATOM 645 C CA . ASP A 1 87 ? -1.039 -7.520 11.180 1.00 96.19 87 ASP A CA 1
ATOM 646 C C . ASP A 1 87 ? -0.057 -6.536 11.836 1.00 96.19 87 ASP A C 1
ATOM 648 O O . ASP A 1 87 ? -0.430 -5.752 12.705 1.00 96.19 87 ASP A O 1
ATOM 652 N N . ALA A 1 88 ? 1.193 -6.531 11.366 1.00 96.56 88 ALA A N 1
ATOM 653 C CA . ALA A 1 88 ? 2.2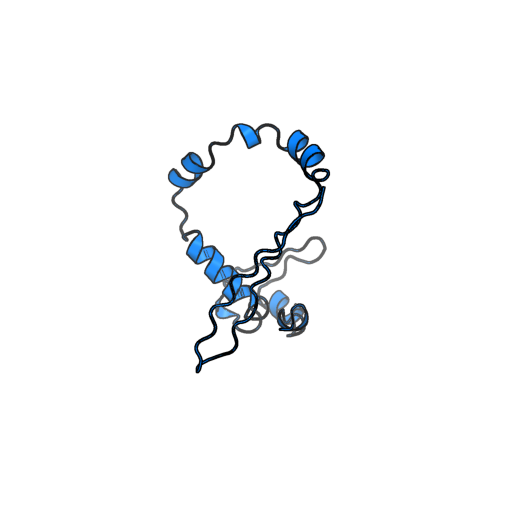43 -5.607 11.791 1.00 96.56 88 ALA A CA 1
ATOM 654 C C . ALA A 1 88 ? 2.295 -4.307 10.959 1.00 96.56 88 ALA A C 1
ATOM 656 O O . ALA A 1 88 ? 3.318 -3.620 10.954 1.00 96.56 88 ALA A O 1
ATOM 657 N N . PHE A 1 89 ? 1.233 -3.976 10.217 1.00 96.38 89 PHE A N 1
ATOM 658 C CA . PHE A 1 89 ? 1.177 -2.757 9.412 1.00 96.38 89 PHE A CA 1
ATOM 659 C C . PHE A 1 89 ? 1.320 -1.496 10.279 1.00 96.38 89 PHE A C 1
ATOM 661 O O . PHE A 1 89 ? 0.715 -1.376 11.349 1.00 96.38 89 PHE A O 1
ATOM 668 N N . SER A 1 90 ? 2.103 -0.542 9.772 1.00 95.69 90 SER A N 1
ATOM 669 C CA . SER A 1 90 ? 2.314 0.772 10.371 1.00 95.69 90 SER A CA 1
ATOM 670 C C . SER A 1 90 ? 2.274 1.840 9.288 1.00 95.69 90 SER A C 1
ATOM 672 O O . SER A 1 90 ? 3.019 1.762 8.308 1.00 95.69 90 SER A O 1
ATOM 674 N N . PHE A 1 91 ? 1.420 2.843 9.471 1.00 94.25 91 PHE A N 1
ATOM 675 C CA . PHE A 1 91 ? 1.379 4.009 8.597 1.00 94.25 91 PHE A CA 1
ATOM 676 C C . PHE A 1 91 ? 2.248 5.131 9.170 1.00 94.25 91 PHE A C 1
ATOM 678 O O . PHE A 1 91 ? 2.086 5.534 10.326 1.00 94.25 91 PHE A O 1
ATOM 685 N N . VAL A 1 92 ? 3.152 5.658 8.340 1.00 94.56 92 VAL A N 1
ATOM 686 C CA . VAL A 1 92 ? 4.031 6.784 8.674 1.00 94.56 92 VAL A CA 1
ATOM 687 C C . VAL A 1 92 ? 3.947 7.816 7.556 1.00 94.56 92 VAL A C 1
ATOM 689 O O . VAL A 1 92 ? 4.462 7.613 6.459 1.00 94.56 92 VAL A O 1
ATOM 692 N N . GLY A 1 93 ? 3.284 8.928 7.844 1.00 89.44 93 GLY A N 1
ATOM 693 C CA . GLY A 1 93 ? 3.252 10.116 7.004 1.00 89.44 93 GLY A CA 1
ATOM 694 C C . GLY A 1 93 ? 4.206 11.206 7.515 1.00 89.44 93 GLY A C 1
ATOM 695 O O . GLY A 1 93 ? 4.718 11.116 8.630 1.00 89.44 93 GLY A O 1
ATOM 696 N N . PRO A 1 94 ? 4.416 12.286 6.742 1.00 91.69 94 PRO A N 1
ATOM 697 C CA . PRO A 1 94 ? 5.354 13.359 7.097 1.00 91.69 94 PRO A CA 1
ATOM 698 C C . PRO A 1 94 ? 5.064 14.050 8.440 1.00 91.69 94 PRO A C 1
ATOM 700 O O . PRO A 1 94 ? 5.985 14.497 9.115 1.00 91.69 94 PRO A O 1
ATOM 703 N N . PHE A 1 95 ? 3.783 14.140 8.817 1.00 90.00 95 PHE A N 1
ATOM 704 C CA . PHE A 1 95 ? 3.316 14.806 10.041 1.00 90.00 95 PHE A CA 1
ATOM 705 C C . PHE A 1 95 ? 2.384 13.929 10.896 1.00 90.00 95 PHE A C 1
ATOM 707 O O . PHE A 1 95 ? 1.881 14.390 11.917 1.00 90.00 95 PHE A O 1
ATOM 714 N N . ILE A 1 96 ? 2.115 12.688 10.474 1.00 87.06 96 ILE A N 1
ATOM 715 C CA . ILE A 1 96 ? 1.164 11.774 11.121 1.00 87.06 96 ILE A CA 1
ATOM 716 C C . ILE A 1 96 ? 1.809 10.395 11.233 1.00 87.06 96 ILE A C 1
ATOM 718 O O . ILE A 1 96 ? 2.239 9.836 10.230 1.00 87.06 96 ILE A O 1
ATOM 722 N N . GLY A 1 97 ? 1.809 9.827 12.435 1.00 88.44 97 GLY A N 1
ATOM 723 C CA . GLY A 1 97 ? 2.257 8.462 12.699 1.00 88.44 97 GLY A CA 1
ATOM 724 C C . GLY A 1 97 ? 3.462 8.375 13.642 1.00 88.44 97 GLY A C 1
ATOM 725 O O . GLY A 1 97 ? 4.009 9.404 14.044 1.00 88.44 97 GLY A O 1
ATOM 726 N N . PRO A 1 98 ? 3.866 7.151 14.025 1.00 94.44 98 PRO A N 1
ATOM 727 C CA . PRO A 1 98 ? 3.369 5.868 13.513 1.00 94.44 98 PRO A CA 1
ATOM 728 C C . PRO A 1 98 ? 1.943 5.541 13.982 1.00 94.44 98 PRO A C 1
ATOM 730 O O . PRO A 1 98 ? 1.633 5.671 15.165 1.00 94.44 98 PRO A O 1
ATOM 733 N N . LEU A 1 99 ? 1.082 5.122 13.052 1.00 95.38 99 LEU A N 1
ATOM 734 C CA . LEU A 1 99 ? -0.268 4.625 13.342 1.00 95.38 99 LEU A CA 1
ATOM 735 C C . LEU A 1 99 ? -0.318 3.111 13.156 1.00 95.38 99 LEU A C 1
ATOM 737 O O . LEU A 1 99 ? 0.181 2.598 12.153 1.00 95.38 99 LEU A O 1
ATOM 741 N N . SER A 1 100 ? -0.960 2.405 14.085 1.00 96.25 100 SER A N 1
ATOM 742 C CA . SER A 1 100 ? -1.289 0.990 13.901 1.00 96.25 100 SER A CA 1
ATOM 743 C C . SER A 1 100 ? -2.308 0.799 12.775 1.00 96.25 100 SER A C 1
ATOM 745 O O . SER A 1 100 ? -3.025 1.731 12.407 1.00 96.25 100 SER A O 1
ATOM 747 N N . LYS A 1 101 ? -2.431 -0.435 12.271 1.00 95.25 101 LYS A N 1
ATOM 748 C CA . LYS A 1 101 ? -3.470 -0.831 11.304 1.00 95.25 101 LYS A CA 1
ATOM 749 C C . LYS A 1 101 ? -4.865 -0.316 11.666 1.00 95.25 101 LYS A C 1
ATOM 751 O O . LYS A 1 101 ? -5.515 0.293 10.827 1.00 95.25 101 LYS A O 1
ATOM 756 N N . GLN A 1 102 ? -5.301 -0.507 12.912 1.00 93.88 102 GLN A N 1
ATOM 757 C CA . GLN A 1 102 ? -6.630 -0.061 13.332 1.00 93.88 102 GLN A CA 1
ATOM 758 C C . GLN A 1 102 ? -6.736 1.468 13.350 1.00 93.88 102 GLN A C 1
ATOM 760 O O . GLN A 1 102 ? -7.681 2.016 12.801 1.00 93.88 102 GLN A O 1
ATOM 765 N N . GLN A 1 103 ? -5.733 2.161 13.902 1.00 94.38 103 GLN A N 1
ATOM 766 C CA . GLN A 1 103 ? -5.710 3.630 13.924 1.00 94.38 103 GLN A CA 1
ATOM 767 C C . GLN A 1 103 ? -5.716 4.231 12.514 1.00 94.38 103 GLN A C 1
ATOM 769 O O . GLN A 1 103 ? -6.304 5.285 12.298 1.00 94.38 103 GLN A O 1
ATOM 774 N N . TYR A 1 104 ? -5.056 3.568 11.564 1.00 93.06 104 TYR A N 1
ATOM 775 C CA . TYR A 1 104 ? -5.044 3.951 10.159 1.00 93.06 104 TYR A CA 1
ATOM 776 C C . TYR A 1 104 ? -6.426 3.799 9.507 1.00 93.06 104 TYR A C 1
ATOM 778 O O . TYR A 1 104 ? -6.918 4.755 8.913 1.00 93.06 104 TYR A O 1
ATOM 786 N N . ILE A 1 105 ? -7.077 2.643 9.674 1.00 91.88 105 ILE A N 1
ATOM 787 C CA . ILE A 1 105 ? -8.419 2.382 9.124 1.00 91.88 105 ILE A CA 1
ATOM 788 C C . ILE A 1 105 ? -9.445 3.356 9.719 1.00 91.88 105 ILE A C 1
ATOM 790 O O . ILE A 1 105 ? -10.214 3.979 8.985 1.00 91.88 105 ILE A O 1
ATOM 794 N N . ASP A 1 106 ? -9.407 3.556 11.039 1.00 91.00 106 ASP A N 1
ATOM 795 C CA . ASP A 1 106 ? -10.299 4.487 11.737 1.00 91.00 106 ASP A CA 1
ATOM 796 C C . ASP A 1 106 ? -10.101 5.936 11.250 1.00 91.00 106 ASP A C 1
ATOM 798 O O . ASP A 1 106 ? -11.058 6.711 11.183 1.00 91.00 106 ASP A O 1
ATOM 802 N N . ALA A 1 107 ? -8.865 6.311 10.894 1.00 89.19 107 ALA A N 1
ATOM 803 C CA . ALA A 1 107 ? -8.542 7.639 10.376 1.00 89.19 107 ALA A CA 1
ATOM 804 C C . ALA A 1 107 ? -9.034 7.870 8.937 1.00 89.19 107 ALA A C 1
ATOM 806 O O . ALA A 1 107 ? -9.386 9.005 8.604 1.00 89.19 107 ALA A O 1
ATOM 807 N N . LEU A 1 108 ? -9.078 6.830 8.097 1.00 86.00 108 LEU A N 1
ATOM 808 C CA . LEU A 1 108 ? -9.600 6.923 6.727 1.00 86.00 108 LEU A CA 1
ATOM 809 C C . LEU A 1 108 ? -11.121 7.111 6.713 1.00 86.00 108 LEU A C 1
ATOM 811 O O . LEU A 1 108 ? -11.631 7.944 5.961 1.00 86.00 108 LEU A O 1
ATOM 815 N N . GLY A 1 109 ? -11.842 6.403 7.588 1.00 67.69 109 GLY A N 1
ATOM 816 C CA . GLY A 1 109 ? -13.255 6.657 7.890 1.00 67.69 109 GLY A CA 1
ATOM 817 C C . GLY A 1 109 ? -14.204 6.681 6.683 1.00 67.69 109 GLY A C 1
ATOM 818 O O . GLY A 1 109 ? -15.215 7.383 6.755 1.00 67.69 109 GLY A O 1
ATOM 819 N N . GLY A 1 110 ? -13.874 5.994 5.581 1.00 66.31 110 GLY A N 1
ATOM 820 C CA . GLY A 1 110 ? -14.663 6.001 4.342 1.00 66.31 110 GLY A CA 1
ATOM 821 C C . GLY A 1 110 ? -14.666 7.341 3.596 1.00 66.31 110 GLY A C 1
ATOM 822 O O . GLY A 1 110 ? -15.569 7.600 2.804 1.00 66.31 110 GLY A O 1
ATOM 823 N N . LYS A 1 111 ? -13.736 8.254 3.913 1.00 69.62 111 LYS A N 1
ATOM 824 C CA . LYS A 1 111 ? -13.726 9.639 3.398 1.00 69.62 111 LYS A CA 1
ATOM 825 C C . LYS A 1 111 ? -12.809 9.844 2.198 1.00 69.62 111 LYS A C 1
ATOM 827 O O . LYS A 1 111 ? -12.800 10.939 1.641 1.00 69.62 111 LYS A O 1
ATOM 832 N N . PHE A 1 112 ? -12.011 8.842 1.844 1.00 71.75 112 PHE A N 1
ATOM 833 C CA . PHE A 1 112 ? -10.990 8.938 0.809 1.00 71.75 112 PHE A CA 1
ATOM 834 C C . PHE A 1 112 ? -11.303 8.012 -0.368 1.00 71.75 112 PHE A C 1
ATOM 836 O O . PHE A 1 112 ? -10.436 7.307 -0.861 1.00 71.75 112 PHE A O 1
ATOM 843 N N . ASN A 1 113 ? -12.531 8.071 -0.887 1.00 71.88 113 ASN A N 1
ATOM 844 C CA . ASN A 1 113 ? -12.891 7.303 -2.072 1.00 71.88 113 ASN A CA 1
ATOM 845 C C . ASN A 1 113 ? -12.148 7.846 -3.316 1.00 71.88 113 ASN A C 1
ATOM 847 O O . ASN A 1 113 ? -12.392 8.989 -3.720 1.00 71.88 113 ASN A O 1
ATOM 851 N N . PRO A 1 114 ? -11.278 7.055 -3.975 1.00 72.69 114 PRO A N 1
ATOM 852 C CA . PRO A 1 114 ? -10.575 7.504 -5.175 1.00 72.69 114 PRO A CA 1
ATOM 853 C C . PRO A 1 114 ? -11.527 7.867 -6.322 1.00 72.69 114 PRO A C 1
ATOM 855 O O . PRO A 1 114 ? -11.191 8.730 -7.136 1.00 72.69 114 PRO A O 1
ATOM 858 N N . ALA A 1 115 ? -12.712 7.247 -6.380 1.00 75.12 115 ALA A N 1
ATOM 859 C CA . ALA A 1 115 ? -13.712 7.527 -7.407 1.00 75.12 115 ALA A CA 1
ATOM 860 C C . ALA A 1 115 ? -14.259 8.962 -7.323 1.00 75.12 115 ALA A C 1
ATOM 862 O O . ALA A 1 115 ? -14.590 9.549 -8.350 1.00 75.12 115 ALA A O 1
ATOM 863 N N . ASP A 1 116 ? -14.287 9.567 -6.131 1.00 79.62 116 ASP A N 1
ATOM 864 C CA . ASP A 1 116 ? -14.730 10.956 -5.967 1.00 79.62 116 ASP A CA 1
ATOM 865 C C . ASP A 1 116 ? -13.727 11.948 -6.587 1.00 79.62 116 ASP A C 1
ATOM 867 O O . ASP A 1 116 ? -14.105 13.033 -7.032 1.00 79.62 116 ASP A O 1
ATOM 871 N N . GLY A 1 117 ? -12.439 11.585 -6.626 1.00 76.81 117 GLY A N 1
ATOM 872 C CA . GLY A 1 117 ? -11.373 12.406 -7.210 1.00 76.81 117 GLY A CA 1
ATOM 873 C C . GLY A 1 117 ? -11.238 12.267 -8.728 1.00 76.81 117 GLY A C 1
ATOM 874 O O . GLY A 1 117 ? -10.749 13.190 -9.383 1.00 76.81 117 GLY A O 1
ATOM 875 N N . PHE A 1 118 ? -11.679 11.136 -9.282 1.00 76.31 118 PHE A N 1
ATOM 876 C CA . PHE A 1 118 ? -11.592 10.809 -10.706 1.00 76.31 118 PHE A CA 1
ATOM 877 C C . PHE A 1 118 ? -12.916 10.207 -11.210 1.00 76.31 118 PHE A C 1
ATOM 879 O O . PHE A 1 118 ? -12.970 9.007 -11.481 1.00 76.31 118 PHE A O 1
ATOM 886 N N . PRO A 1 119 ? -13.988 11.014 -11.315 1.00 73.12 119 PRO A N 1
ATOM 887 C CA . PRO A 1 119 ? -15.258 10.553 -11.867 1.00 73.12 119 PRO A CA 1
ATOM 888 C C . PRO A 1 119 ? -15.140 10.283 -13.379 1.00 73.12 119 PRO A C 1
ATOM 890 O O . PRO A 1 119 ? -14.452 11.030 -14.079 1.00 73.12 119 PRO A O 1
ATOM 893 N N . ASP A 1 120 ? -15.816 9.230 -13.857 1.00 69.50 120 ASP A N 1
ATOM 894 C CA . ASP A 1 120 ? -15.904 8.847 -15.281 1.00 69.50 120 ASP A CA 1
ATOM 895 C C . ASP A 1 120 ? -16.595 9.905 -16.1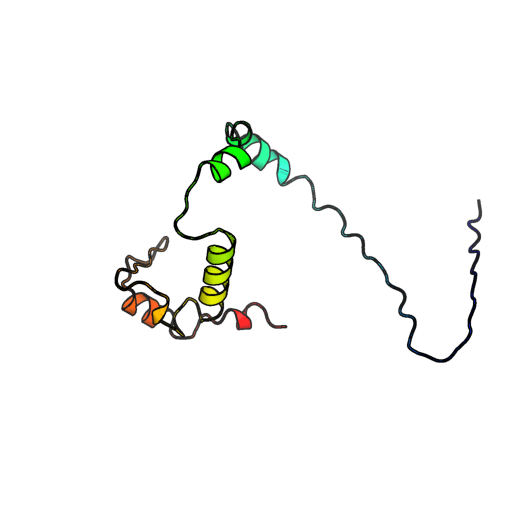67 1.00 69.50 120 ASP A C 1
ATOM 897 O O . ASP A 1 120 ? -17.609 10.505 -15.728 1.00 69.50 120 ASP A O 1
#

Radius of gyration: 25.7 Å; Cα contacts (8 Å, |Δi|>4): 47; chains: 1; bounding box: 51×40×69 Å

pLDDT: mean 73.75, std 20.64, range [34.25, 96.56]

Nearest PDB structures (foldseek):
  3f40-assembly1_A-2  TM=5.689E-01  e=5.801E-01  Cytophaga hutchinsonii ATCC 33406
  3fsd-assembly1_A-2  TM=6.351E-01  e=2.186E+00  Rhodospirillum rubrum ATCC 11170
  5u35-assembly1_B  TM=5.475E-01  e=4.665E+00  synthetic construct

Solvent-accessible surface area (backbone atoms only — not comparable to full-atom values): 8124 Å² total; per-residue (Å²): 136,86,85,80,82,84,80,86,80,85,86,81,83,88,80,78,88,86,73,82,80,77,80,77,76,78,76,80,77,76,76,72,69,52,57,69,52,57,67,69,42,61,72,62,81,74,56,61,58,71,63,55,56,73,71,54,84,66,97,62,54,72,68,57,51,54,52,52,52,51,53,33,48,71,29,43,71,29,54,77,44,55,82,79,52,56,94,85,34,68,49,74,55,100,91,47,65,83,26,47,51,65,58,46,40,65,69,47,66,88,72,63,52,59,57,80,79,58,70,133

Mean predicted aligned error: 16.18 Å

Sequence (120 aa):
TTLRLDAGIDCREPRTACGRRIVMLAAPAPAVADSFIAERRGNLALLDEPRMLDAQNFPIAPDDLIAKAKDFIAADYGAEDPGMLADAFSFVGPFIGPLSKQQYIDALGGKFNPADGFPD

Foldseek 3Di:
DDDDDPDDDDDDDDDDDPDDPDPPPDDDDDCPVVPVVVVVCPCVVVDPVVVVVVPDDDPADPVRVVVLVVVCLQCLNCLNPVVSADQQDFDDDPPDDRDGSVRVSVVSVVVRNVCVVPPD

Secondary structure (DSSP, 8-state):
--------------SS---------PPPPPTTHHHHHHHHTGGGGG--HHHHHHT---SS-HHHHHHHHHHHHHTTTTTS-GGGS-TT-EE--SSS--EEHHHHHHHHTT---HHHHS--